Protein AF-A0ABD3YUV1-F1 (afdb_monomer_lite)

Radius of gyration: 15.26 Å; chains: 1; bounding box: 39×27×39 Å

Secondary structure (DSSP, 8-state):
---SEEEEE--TT-HHHHHHHHHH-HHHHHHT-SEEEEE-SSEEEEEETTT--EEEEEGGGGGGGGGGGGGGGT----GGGGG-TT-GGG-HHHHHHHHHHHHH-GGGG-

Structure (mmCIF, N/CA/C/O backbone):
data_AF-A0ABD3YUV1-F1
#
_entry.id   AF-A0ABD3YUV1-F1
#
loop_
_atom_site.group_PDB
_atom_site.id
_atom_site.type_symbol
_atom_site.label_atom_id
_atom_site.label_alt_id
_atom_site.label_comp_id
_atom_site.label_asym_id
_atom_site.label_entity_id
_atom_site.label_seq_id
_atom_site.pdbx_PDB_ins_code
_atom_site.Cartn_x
_atom_site.Cartn_y
_atom_site.Cartn_z
_atom_site.occupancy
_atom_site.B_iso_or_equiv
_atom_site.auth_seq_id
_atom_site.auth_comp_id
_atom_site.auth_asym_id
_atom_site.auth_atom_id
_atom_site.pdbx_PDB_model_num
ATOM 1 N N . MET A 1 1 ? 10.391 -8.600 14.313 1.00 44.69 1 MET A N 1
ATOM 2 C CA . MET A 1 1 ? 10.120 -7.624 13.235 1.00 44.69 1 MET A CA 1
ATOM 3 C C . MET A 1 1 ? 8.609 -7.513 13.126 1.00 44.69 1 MET A C 1
ATOM 5 O O . MET A 1 1 ? 7.975 -8.548 12.994 1.00 44.69 1 MET A O 1
ATOM 9 N N . ARG A 1 2 ? 8.010 -6.342 13.364 1.00 51.28 2 ARG A N 1
ATOM 10 C CA . ARG A 1 2 ? 6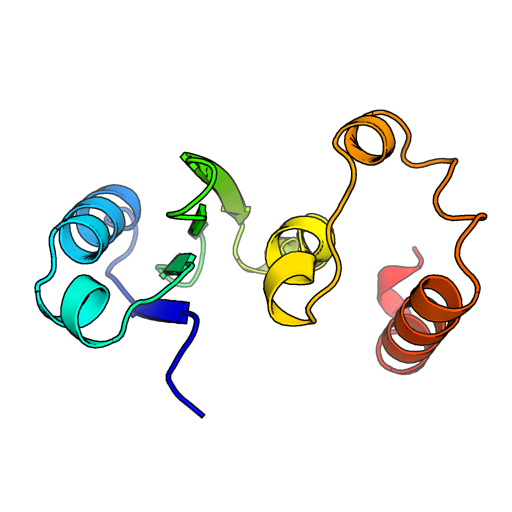.542 -6.181 13.328 1.00 51.28 2 ARG A CA 1
ATOM 11 C C . ARG A 1 2 ? 6.157 -5.623 11.955 1.00 51.28 2 ARG A C 1
ATOM 13 O O . ARG A 1 2 ? 6.821 -4.703 11.496 1.00 51.28 2 ARG A O 1
ATOM 20 N N . ASN A 1 3 ? 5.168 -6.242 11.309 1.00 61.78 3 ASN A N 1
ATOM 21 C CA . ASN A 1 3 ? 4.729 -5.968 9.938 1.00 61.78 3 ASN A CA 1
ATOM 22 C C . ASN A 1 3 ? 4.499 -4.472 9.691 1.00 61.78 3 ASN A C 1
ATOM 24 O O . ASN A 1 3 ? 3.552 -3.891 10.213 1.00 61.78 3 ASN A O 1
ATOM 28 N N . ASN A 1 4 ? 5.351 -3.864 8.862 1.00 82.06 4 ASN A N 1
ATOM 29 C CA . ASN A 1 4 ? 5.220 -2.459 8.474 1.00 82.06 4 ASN A CA 1
ATOM 30 C C . ASN A 1 4 ? 4.111 -2.234 7.431 1.00 82.06 4 ASN A C 1
ATOM 32 O O . ASN A 1 4 ? 3.704 -1.091 7.238 1.00 82.06 4 ASN A O 1
ATOM 36 N N . ILE A 1 5 ? 3.628 -3.298 6.783 1.00 90.12 5 ILE A N 1
ATOM 37 C CA . ILE A 1 5 ? 2.577 -3.254 5.763 1.00 90.12 5 ILE A CA 1
ATOM 38 C C . ILE A 1 5 ? 1.436 -4.181 6.186 1.00 90.12 5 ILE A C 1
ATOM 40 O O . ILE A 1 5 ? 1.684 -5.325 6.576 1.00 90.12 5 ILE A O 1
ATOM 44 N N . HIS A 1 6 ? 0.200 -3.700 6.090 1.00 93.19 6 HIS A N 1
ATOM 45 C CA . HIS A 1 6 ? -1.001 -4.526 6.165 1.00 93.19 6 HIS A CA 1
ATOM 46 C C . HIS A 1 6 ? -1.597 -4.662 4.759 1.00 93.19 6 HIS A C 1
ATOM 48 O O . HIS A 1 6 ? -1.910 -3.660 4.123 1.00 93.19 6 HIS A O 1
ATOM 54 N N . ILE A 1 7 ? -1.701 -5.897 4.268 1.00 93.56 7 ILE A N 1
ATOM 55 C CA . ILE A 1 7 ? -2.057 -6.197 2.877 1.00 93.56 7 ILE A CA 1
ATOM 56 C C . ILE A 1 7 ? -3.358 -6.999 2.843 1.00 93.56 7 ILE A C 1
ATOM 58 O O . ILE A 1 7 ? -3.523 -7.909 3.658 1.00 93.56 7 ILE A O 1
ATOM 62 N N . ALA A 1 8 ? -4.241 -6.702 1.889 1.00 94.75 8 ALA A N 1
ATOM 63 C CA . ALA A 1 8 ? -5.382 -7.552 1.553 1.00 94.75 8 ALA A CA 1
ATOM 64 C C . ALA A 1 8 ? -5.532 -7.717 0.035 1.00 94.75 8 ALA A C 1
ATOM 66 O O . ALA A 1 8 ? -5.274 -6.789 -0.728 1.00 94.75 8 ALA A O 1
ATOM 67 N N . ALA A 1 9 ? -5.980 -8.898 -0.386 1.00 95.56 9 ALA A N 1
ATOM 68 C CA . ALA A 1 9 ? -6.510 -9.115 -1.728 1.00 95.56 9 ALA A CA 1
ATOM 69 C C . ALA A 1 9 ? -8.041 -8.991 -1.691 1.00 95.56 9 ALA A C 1
ATOM 71 O O . ALA A 1 9 ? -8.654 -9.302 -0.665 1.00 95.56 9 ALA A O 1
ATOM 72 N N . CYS A 1 10 ? -8.648 -8.534 -2.781 1.00 95.06 10 CYS A N 1
ATOM 73 C CA . CYS A 1 10 ? -10.092 -8.321 -2.876 1.00 95.06 10 CYS A CA 1
ATOM 74 C C . CYS A 1 10 ? -10.644 -8.711 -4.252 1.00 95.06 10 CYS A C 1
ATOM 76 O O . CYS A 1 10 ? -9.885 -9.048 -5.158 1.00 95.06 10 CYS A O 1
ATOM 78 N N . GLU A 1 11 ? -11.969 -8.686 -4.388 1.00 95.12 11 GLU A N 1
ATOM 79 C CA . GLU A 1 11 ? -12.640 -8.945 -5.662 1.00 95.12 11 GLU A CA 1
ATOM 80 C C . GLU A 1 11 ? -12.437 -7.774 -6.642 1.00 95.12 11 GLU A C 1
ATOM 82 O O . GLU A 1 11 ? -12.331 -6.621 -6.197 1.00 95.12 11 GLU A O 1
ATOM 87 N N . PRO A 1 12 ? -12.444 -8.028 -7.964 1.00 94.00 12 PRO A N 1
ATOM 88 C CA . PRO A 1 12 ? -12.298 -6.988 -8.978 1.00 94.00 12 PRO A CA 1
ATOM 89 C C . PRO A 1 12 ? -13.223 -5.787 -8.757 1.00 94.00 12 PRO A C 1
ATOM 91 O O . PRO A 1 12 ? -14.434 -5.939 -8.587 1.00 94.00 12 PRO A O 1
ATOM 94 N N . GLY A 1 13 ? -12.648 -4.583 -8.756 1.00 92.25 13 GLY A N 1
ATOM 95 C CA . GLY A 1 13 ? -13.390 -3.331 -8.569 1.00 92.25 13 GLY A CA 1
ATOM 96 C C . GLY A 1 13 ? -13.743 -2.982 -7.116 1.00 92.25 13 GLY A C 1
ATOM 97 O O . GLY A 1 13 ? -14.360 -1.944 -6.883 1.00 92.25 13 GLY A O 1
ATOM 98 N N . THR A 1 14 ? -13.327 -3.788 -6.132 1.00 95.00 14 THR A N 1
ATOM 99 C CA . THR A 1 14 ? -13.569 -3.527 -4.693 1.00 95.00 14 THR A CA 1
ATOM 100 C C . THR A 1 14 ? -12.333 -3.009 -3.942 1.00 95.00 14 THR A C 1
ATOM 102 O O . THR A 1 14 ? -12.339 -2.906 -2.710 1.00 95.00 14 THR A O 1
ATOM 105 N N . VAL A 1 15 ? -11.276 -2.636 -4.675 1.00 95.88 15 VAL A N 1
ATOM 106 C CA . VAL A 1 15 ? -9.980 -2.198 -4.127 1.00 95.88 15 VAL A CA 1
ATOM 107 C C . VAL A 1 15 ? -10.141 -1.021 -3.162 1.00 95.88 15 VAL A C 1
ATOM 109 O O . VAL A 1 15 ? -9.768 -1.131 -1.992 1.00 95.88 15 VAL A O 1
ATOM 112 N N . GLY A 1 16 ? -10.780 0.069 -3.595 1.00 93.94 16 GLY A N 1
ATOM 113 C CA . GLY A 1 16 ? -10.952 1.261 -2.758 1.00 93.94 16 GLY A CA 1
ATOM 114 C C . GLY A 1 16 ? -11.844 1.049 -1.525 1.00 93.94 16 GLY A C 1
ATOM 115 O O . GLY A 1 16 ? -11.622 1.661 -0.475 1.00 93.94 16 GLY A O 1
ATOM 116 N N . GLU A 1 17 ? -12.845 0.165 -1.599 1.00 95.75 17 GLU A N 1
ATOM 117 C CA . GLU A 1 17 ? -13.670 -0.197 -0.434 1.00 95.75 17 GLU A CA 1
ATOM 118 C C . GLU A 1 17 ? -12.856 -0.992 0.589 1.00 95.75 17 GLU A C 1
ATOM 120 O O . GLU A 1 17 ? -12.864 -0.687 1.787 1.00 95.75 17 GLU A O 1
ATOM 125 N N . THR A 1 18 ? -12.085 -1.964 0.106 1.00 95.94 18 THR A N 1
ATOM 126 C CA . THR A 1 18 ? -11.216 -2.794 0.940 1.00 95.94 18 THR A CA 1
ATOM 127 C C . THR A 1 18 ? -10.085 -1.968 1.560 1.00 95.94 18 THR A C 1
ATOM 129 O O . THR A 1 18 ? -9.733 -2.185 2.722 1.00 95.94 18 THR A O 1
ATOM 132 N N . LEU A 1 19 ? -9.564 -0.958 0.855 1.00 96.06 19 LEU A N 1
ATOM 133 C CA . LEU A 1 19 ? -8.540 -0.057 1.392 1.00 96.06 19 LEU A CA 1
ATOM 134 C C . LEU A 1 19 ? -9.083 0.759 2.574 1.00 96.06 19 LEU A C 1
ATOM 136 O O . LEU A 1 19 ? -8.437 0.856 3.621 1.00 96.06 19 LEU A O 1
ATOM 140 N N . LYS A 1 20 ? -10.316 1.272 2.469 1.00 95.00 20 LYS A N 1
ATOM 141 C CA . LYS A 1 20 ? -11.001 1.950 3.587 1.00 95.00 20 LYS A CA 1
ATOM 142 C C . LYS A 1 20 ? -11.226 1.009 4.775 1.00 95.00 20 LYS A C 1
ATOM 144 O O . LYS A 1 20 ? -11.045 1.416 5.930 1.00 95.00 20 LYS A O 1
ATOM 149 N N . ALA A 1 21 ? -11.580 -0.249 4.513 1.00 95.19 21 ALA A N 1
ATOM 150 C CA . ALA A 1 21 ? -11.728 -1.263 5.555 1.00 95.19 21 ALA A CA 1
ATOM 151 C C . ALA A 1 21 ? -10.390 -1.548 6.264 1.00 95.19 21 ALA A C 1
ATOM 153 O O . ALA A 1 21 ? -10.333 -1.600 7.493 1.00 95.19 21 ALA A O 1
ATOM 154 N N . LEU A 1 22 ? -9.288 -1.643 5.515 1.00 93.88 22 LEU A N 1
ATOM 155 C CA . LEU A 1 22 ? -7.938 -1.784 6.067 1.00 93.88 22 LEU A CA 1
ATOM 156 C C . LEU A 1 22 ? -7.527 -0.585 6.916 1.00 93.88 22 LEU A C 1
ATOM 158 O O . LEU A 1 22 ? -7.011 -0.767 8.021 1.00 93.88 22 LEU A O 1
ATOM 162 N N . ARG A 1 23 ? -7.798 0.636 6.450 1.00 92.88 23 ARG A N 1
ATOM 163 C CA . ARG A 1 23 ? -7.475 1.869 7.180 1.00 92.88 23 ARG A CA 1
ATOM 164 C C . ARG A 1 23 ? -8.142 1.931 8.554 1.00 92.88 23 ARG A C 1
ATOM 166 O O . ARG A 1 23 ? -7.541 2.408 9.512 1.00 92.88 23 ARG A O 1
ATOM 173 N N . THR A 1 24 ? -9.369 1.427 8.657 1.00 93.50 24 THR A N 1
ATOM 174 C CA . THR A 1 24 ? -10.153 1.411 9.905 1.00 93.50 24 THR A CA 1
ATOM 175 C C . THR A 1 24 ? -9.997 0.116 10.711 1.00 93.50 24 THR A C 1
ATOM 177 O O . THR A 1 24 ? -10.507 0.012 11.829 1.00 93.50 24 THR A O 1
ATOM 180 N N . SER A 1 25 ? -9.259 -0.869 10.194 1.00 93.06 25 SER A N 1
ATOM 181 C CA . SER A 1 25 ? -9.093 -2.170 10.837 1.00 93.06 25 SER A CA 1
ATOM 182 C C . SER A 1 25 ? -8.269 -2.083 12.121 1.00 93.06 25 SER A C 1
ATOM 184 O O . SER A 1 25 ? -7.142 -1.583 12.151 1.00 93.06 25 SER A O 1
ATOM 186 N N . SER A 1 26 ? -8.788 -2.685 13.195 1.00 91.62 26 SER A N 1
ATOM 187 C CA . SER A 1 26 ? -8.065 -2.781 14.471 1.00 91.62 26 SER A CA 1
ATOM 188 C C . SER A 1 26 ? -6.738 -3.545 14.356 1.00 91.62 26 SER A C 1
ATOM 190 O O . SER A 1 26 ? -5.828 -3.307 15.153 1.00 91.62 26 SER A O 1
ATOM 192 N N . ALA A 1 27 ? -6.600 -4.434 13.365 1.00 89.19 27 ALA A N 1
ATOM 193 C CA . ALA A 1 27 ? -5.357 -5.154 13.099 1.00 89.19 27 ALA A CA 1
ATOM 194 C C . ALA A 1 27 ? -4.246 -4.208 12.612 1.00 89.19 27 ALA A C 1
ATOM 196 O O . ALA A 1 27 ? -3.116 -4.319 13.088 1.00 89.19 27 ALA A O 1
ATOM 197 N N . THR A 1 28 ? -4.581 -3.226 11.767 1.00 89.38 28 THR A N 1
ATOM 198 C CA . THR A 1 28 ? -3.661 -2.179 11.284 1.00 89.38 28 THR A CA 1
ATOM 199 C C . THR A 1 28 ? -3.063 -1.403 12.453 1.00 89.38 28 THR A C 1
ATOM 201 O O . THR A 1 28 ? -1.841 -1.293 12.588 1.00 89.38 28 THR A O 1
ATOM 204 N N . THR A 1 29 ? -3.924 -0.953 13.369 1.00 88.12 29 THR A N 1
ATOM 205 C CA . THR A 1 29 ? -3.521 -0.191 14.556 1.00 88.12 29 THR A CA 1
ATOM 206 C C . THR A 1 29 ? -2.705 -1.038 15.531 1.00 88.12 29 THR A C 1
ATOM 208 O O . THR A 1 29 ? -1.665 -0.594 16.018 1.00 88.12 29 THR A O 1
ATOM 211 N N . LYS A 1 30 ? -3.130 -2.282 15.801 1.00 88.00 30 LYS A N 1
ATOM 212 C CA . LYS A 1 30 ? -2.411 -3.205 16.702 1.00 88.00 30 LYS A CA 1
ATOM 213 C C . LYS A 1 30 ? -1.014 -3.544 16.184 1.00 88.00 30 LYS A C 1
ATOM 215 O O . LYS A 1 30 ? -0.074 -3.622 16.976 1.00 88.00 30 LYS A O 1
ATOM 220 N N . ALA A 1 31 ? -0.877 -3.725 14.872 1.00 87.50 31 ALA A N 1
ATOM 221 C CA . ALA A 1 31 ? 0.402 -4.002 14.229 1.00 87.50 31 ALA A CA 1
ATOM 222 C C . ALA A 1 31 ? 1.310 -2.766 14.142 1.00 87.50 31 ALA A C 1
ATOM 224 O O . ALA A 1 31 ? 2.513 -2.927 13.937 1.00 87.50 31 ALA A O 1
ATOM 225 N N . LYS A 1 32 ? 0.760 -1.557 14.342 1.00 87.56 32 LYS A N 1
ATOM 226 C CA . LYS A 1 32 ? 1.425 -0.278 14.050 1.00 87.56 32 LYS A CA 1
ATOM 227 C C . LYS A 1 32 ? 1.944 -0.249 12.610 1.00 87.56 32 LYS A C 1
ATOM 229 O O . LYS A 1 32 ? 3.090 0.135 12.369 1.00 87.56 32 LYS A O 1
ATOM 234 N N . ALA A 1 33 ? 1.108 -0.711 11.679 1.00 90.94 33 ALA A N 1
ATOM 235 C CA . ALA A 1 33 ? 1.439 -0.694 10.264 1.00 90.94 33 ALA A CA 1
ATOM 236 C C . ALA A 1 33 ? 1.713 0.750 9.821 1.00 90.94 33 ALA A C 1
ATOM 238 O O . ALA A 1 33 ? 1.040 1.683 10.258 1.00 90.94 33 ALA A O 1
ATOM 239 N N . LYS A 1 34 ? 2.724 0.926 8.972 1.00 89.69 34 LYS A N 1
ATOM 240 C CA . LYS A 1 34 ? 3.042 2.209 8.336 1.00 89.69 34 LYS A CA 1
ATOM 241 C C . LYS A 1 34 ? 2.354 2.342 6.983 1.00 89.69 34 LYS A C 1
ATOM 243 O O . LYS A 1 34 ? 2.085 3.455 6.559 1.00 89.69 34 LYS A O 1
ATOM 248 N N . PHE A 1 35 ? 2.057 1.213 6.349 1.00 92.44 35 PHE A N 1
ATOM 249 C CA . PHE A 1 35 ? 1.439 1.133 5.036 1.00 92.44 35 PHE A CA 1
ATOM 250 C C . PHE A 1 35 ? 0.224 0.211 5.068 1.00 92.44 35 PHE A C 1
ATOM 252 O O . PHE A 1 35 ? 0.220 -0.805 5.773 1.00 92.44 35 PHE A O 1
ATOM 259 N N . ILE A 1 36 ? -0.771 0.543 4.258 1.00 95.19 36 ILE A N 1
ATOM 260 C CA . ILE A 1 36 ? -1.846 -0.363 3.853 1.00 95.19 36 ILE A CA 1
ATOM 261 C C . ILE A 1 36 ? -1.792 -0.536 2.338 1.00 95.19 36 ILE A C 1
ATOM 263 O O . ILE A 1 36 ? -1.477 0.414 1.626 1.00 95.19 36 ILE A O 1
ATOM 267 N N . LEU A 1 37 ? -2.061 -1.746 1.856 1.00 95.38 37 LEU A N 1
ATOM 268 C CA . LEU A 1 37 ? -2.034 -2.069 0.431 1.00 95.38 37 LEU A CA 1
ATOM 269 C C . LEU A 1 37 ? -3.166 -3.031 0.094 1.00 95.38 37 LEU A C 1
ATOM 271 O O . LEU A 1 37 ? -3.399 -4.008 0.810 1.00 95.38 37 LEU A O 1
ATOM 275 N N . VAL A 1 38 ? -3.846 -2.756 -1.011 1.00 97.38 38 VAL A N 1
ATOM 276 C CA . VAL A 1 38 ? -4.917 -3.587 -1.545 1.00 97.38 38 VAL A CA 1
ATOM 277 C C . VAL A 1 38 ? -4.713 -3.812 -3.020 1.00 97.38 38 VAL A C 1
ATOM 279 O O . VAL A 1 38 ? -4.343 -2.896 -3.746 1.00 97.38 38 VAL A O 1
ATOM 282 N N . THR A 1 39 ? -4.999 -5.026 -3.468 1.00 96.56 39 THR A N 1
ATOM 283 C CA . THR A 1 39 ? -5.083 -5.321 -4.892 1.00 96.56 39 THR A CA 1
ATOM 284 C C . THR A 1 39 ? -6.194 -6.320 -5.189 1.00 96.56 39 THR A C 1
ATOM 286 O O . THR A 1 39 ? -6.524 -7.165 -4.355 1.00 96.56 39 THR A O 1
ATOM 289 N N . ASP A 1 40 ? -6.774 -6.222 -6.378 1.00 95.56 40 ASP A N 1
ATOM 290 C CA . ASP A 1 40 ? -7.652 -7.238 -6.970 1.00 95.56 40 ASP A CA 1
ATOM 291 C C . ASP A 1 40 ? -6.940 -8.066 -8.061 1.00 95.56 40 ASP A C 1
ATOM 293 O O . ASP A 1 40 ? -7.569 -8.823 -8.799 1.00 95.56 40 ASP A O 1
ATOM 297 N N . GLY A 1 41 ? -5.614 -7.923 -8.171 1.00 92.44 41 GLY A N 1
ATOM 298 C CA . GLY A 1 41 ? -4.784 -8.562 -9.193 1.00 92.44 41 GLY A CA 1
ATOM 299 C C . GLY A 1 41 ? -4.718 -7.810 -10.526 1.00 92.44 41 GLY A C 1
ATOM 300 O O . GLY A 1 41 ? -3.893 -8.170 -11.362 1.00 92.44 41 GLY A O 1
ATOM 301 N N . GLN A 1 42 ? -5.531 -6.767 -10.724 1.00 93.81 42 GLN A N 1
ATOM 302 C CA . GLN A 1 42 ? -5.464 -5.873 -11.888 1.00 93.81 42 GLN A CA 1
ATOM 303 C C . GLN A 1 42 ? -5.046 -4.470 -11.472 1.00 93.81 42 GLN A C 1
ATOM 305 O O . GLN A 1 42 ? -4.117 -3.918 -12.048 1.00 93.81 42 GLN A O 1
ATOM 310 N N . THR A 1 43 ? -5.672 -3.945 -10.425 1.00 93.38 43 THR A N 1
ATOM 311 C CA . THR A 1 43 ? -5.414 -2.629 -9.854 1.00 93.38 43 THR A CA 1
ATOM 312 C C . THR A 1 43 ? -4.836 -2.795 -8.456 1.00 93.38 43 THR A C 1
ATOM 314 O O . THR A 1 43 ? -5.126 -3.752 -7.725 1.00 93.38 43 THR A O 1
ATOM 317 N N . LEU A 1 44 ? -3.997 -1.848 -8.067 1.00 94.81 44 LEU A N 1
ATOM 318 C CA . LEU A 1 44 ? -3.423 -1.752 -6.741 1.00 94.81 44 LEU A CA 1
ATOM 319 C C . LEU A 1 44 ? -3.614 -0.342 -6.202 1.00 94.81 44 LEU A C 1
ATOM 321 O O . LEU A 1 44 ? -3.287 0.645 -6.861 1.00 94.81 44 LEU A O 1
ATOM 325 N N . GLU A 1 45 ? -4.085 -0.266 -4.963 1.00 96.19 45 GLU A N 1
ATOM 326 C CA . GLU A 1 45 ? -4.083 0.964 -4.185 1.00 96.19 45 GLU A CA 1
ATOM 327 C C . GLU A 1 45 ? -3.291 0.762 -2.898 1.00 96.19 45 GLU A C 1
ATOM 329 O O . GLU A 1 45 ? -3.401 -0.268 -2.226 1.00 96.19 45 GLU A O 1
ATOM 334 N N . ALA A 1 46 ? -2.495 1.758 -2.528 1.00 95.00 46 ALA A N 1
ATOM 335 C CA . ALA A 1 46 ? -1.776 1.750 -1.266 1.00 95.00 46 ALA A CA 1
ATOM 336 C C . ALA A 1 46 ? -1.751 3.139 -0.630 1.00 95.00 46 ALA A C 1
ATOM 338 O O . ALA A 1 46 ? -1.805 4.158 -1.315 1.00 95.00 46 ALA A O 1
ATOM 339 N N . GLU A 1 47 ? -1.649 3.165 0.697 1.00 94.38 47 GLU A N 1
ATOM 340 C CA . GLU A 1 47 ? -1.567 4.387 1.496 1.00 94.38 47 GLU A CA 1
ATOM 341 C C . GLU A 1 47 ? -0.458 4.257 2.546 1.00 94.38 47 GLU A C 1
ATOM 343 O O . GLU A 1 47 ? -0.384 3.262 3.276 1.00 94.38 47 GLU A O 1
ATOM 348 N N . GLU A 1 48 ? 0.393 5.279 2.648 1.00 92.00 48 GLU A N 1
ATOM 349 C CA . GLU A 1 48 ? 1.290 5.473 3.782 1.00 92.00 48 GLU A CA 1
ATOM 350 C C . GLU A 1 48 ? 0.532 6.211 4.892 1.00 92.00 48 GLU A C 1
ATOM 352 O O . GLU A 1 48 ? 0.211 7.393 4.792 1.00 92.00 48 GLU A O 1
ATOM 357 N N . LEU A 1 49 ? 0.299 5.530 6.010 1.00 89.75 49 LEU A N 1
ATOM 358 C CA . LEU A 1 49 ? -0.520 6.029 7.115 1.00 89.75 49 LEU A CA 1
ATOM 359 C C . LEU A 1 49 ? 0.118 7.197 7.883 1.00 89.75 49 LEU A C 1
ATOM 361 O O . LEU A 1 49 ? -0.573 7.880 8.636 1.00 89.75 49 LEU A O 1
ATOM 365 N N . ILE A 1 50 ? 1.430 7.410 7.738 1.00 85.62 50 ILE A N 1
ATOM 366 C CA . ILE A 1 50 ? 2.155 8.490 8.424 1.00 85.62 50 ILE A CA 1
ATOM 367 C C . ILE A 1 50 ? 2.004 9.811 7.666 1.00 85.62 50 ILE A C 1
ATOM 369 O O . ILE A 1 50 ? 1.733 10.844 8.275 1.00 85.62 50 ILE A O 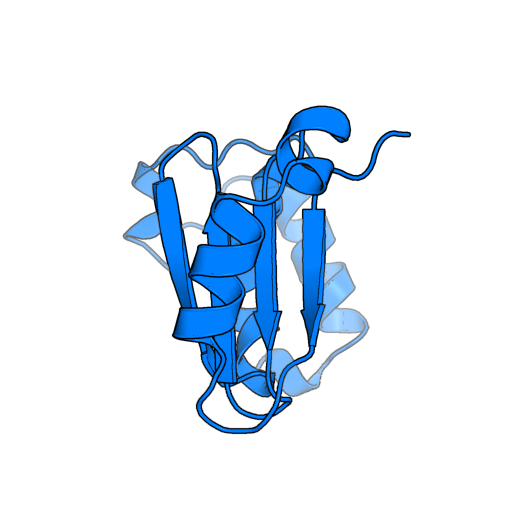1
ATOM 373 N N . THR A 1 51 ? 2.208 9.787 6.350 1.00 84.50 51 THR A N 1
ATOM 374 C CA . THR A 1 51 ? 2.207 10.988 5.502 1.00 84.50 51 THR A CA 1
ATOM 375 C C . THR A 1 51 ? 0.854 11.233 4.835 1.00 84.50 51 THR A C 1
ATOM 377 O O . THR A 1 51 ? 0.583 12.359 4.416 1.00 84.50 51 THR A O 1
ATOM 380 N N . GLY A 1 52 ? 0.005 10.203 4.748 1.00 87.19 52 GLY A N 1
ATOM 381 C CA . GLY A 1 52 ? -1.223 10.204 3.958 1.00 87.19 52 GLY A CA 1
ATOM 382 C C . GLY A 1 52 ? -0.974 10.096 2.452 1.00 87.19 52 GLY A C 1
ATOM 383 O O . GLY A 1 52 ? -1.900 10.310 1.672 1.00 87.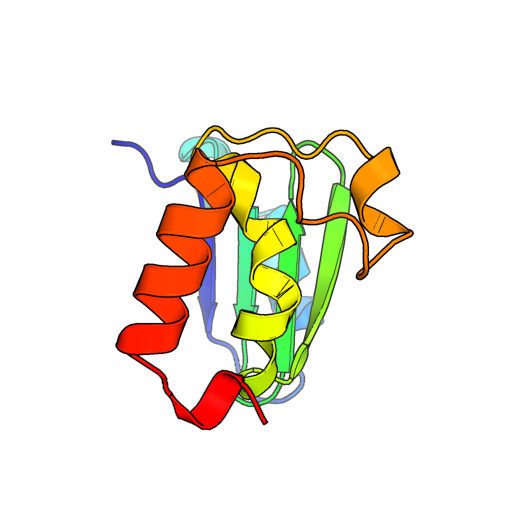19 52 GLY A O 1
ATOM 384 N N . GLU A 1 53 ? 0.262 9.816 2.029 1.00 87.69 53 GLU A N 1
ATOM 385 C CA . GLU A 1 53 ? 0.581 9.593 0.625 1.00 87.69 53 GLU A CA 1
ATOM 386 C C . GLU A 1 53 ? -0.137 8.345 0.108 1.00 87.69 53 GLU A C 1
ATOM 388 O O . GLU A 1 53 ? -0.161 7.313 0.775 1.00 87.69 53 GLU A O 1
ATOM 393 N N . THR A 1 54 ? -0.704 8.441 -1.092 1.00 90.94 54 THR A N 1
ATOM 394 C CA . THR A 1 54 ? -1.410 7.339 -1.746 1.00 90.94 54 THR A CA 1
ATOM 395 C C . THR A 1 54 ? -0.839 7.086 -3.130 1.00 90.94 54 THR A C 1
ATOM 397 O O . THR A 1 54 ? -0.360 8.010 -3.793 1.00 90.94 54 THR A O 1
ATOM 400 N N . ILE A 1 55 ? -0.902 5.830 -3.559 1.00 91.75 55 ILE A N 1
ATOM 401 C CA . ILE A 1 55 ? -0.656 5.426 -4.939 1.00 91.75 55 ILE A CA 1
ATOM 402 C C . ILE A 1 55 ? -1.837 4.593 -5.431 1.00 91.75 55 ILE A C 1
ATOM 404 O O . ILE A 1 55 ? -2.399 3.794 -4.681 1.00 91.75 55 ILE A O 1
ATOM 408 N N . THR A 1 56 ? -2.182 4.782 -6.699 1.00 93.00 56 THR A N 1
ATOM 409 C CA . THR A 1 56 ? -3.135 3.960 -7.442 1.00 93.00 56 THR A CA 1
ATOM 410 C C . THR A 1 56 ? -2.496 3.669 -8.788 1.00 93.00 56 THR A C 1
ATOM 412 O O . THR A 1 56 ? -2.106 4.601 -9.491 1.00 93.00 56 THR A O 1
ATOM 415 N N . CYS A 1 57 ? -2.339 2.396 -9.117 1.00 88.19 57 CYS A N 1
ATOM 416 C CA . CYS A 1 57 ? -1.697 1.951 -10.351 1.00 88.19 57 CYS A CA 1
ATOM 417 C C . CYS A 1 57 ? -2.226 0.576 -10.751 1.00 88.19 57 CYS A C 1
ATOM 419 O O . CYS A 1 57 ? -2.835 -0.116 -9.930 1.00 88.19 57 CYS A O 1
ATOM 421 N N . ASP A 1 58 ? -1.961 0.170 -11.988 1.00 91.81 58 ASP A N 1
ATOM 422 C CA . ASP A 1 58 ? -2.150 -1.221 -12.375 1.00 91.81 58 ASP A CA 1
ATOM 423 C C . ASP A 1 58 ? -1.147 -2.092 -11.603 1.00 91.81 58 ASP A C 1
ATOM 425 O O . ASP A 1 58 ? -0.015 -1.691 -11.323 1.00 91.81 58 ASP A O 1
ATOM 429 N N . TYR A 1 59 ? -1.557 -3.300 -11.225 1.00 87.12 59 TYR A N 1
ATOM 430 C CA . TYR A 1 59 ? -0.738 -4.221 -10.440 1.00 87.12 59 TYR A CA 1
ATOM 431 C C . TYR A 1 59 ? 0.651 -4.480 -11.066 1.00 87.12 59 TYR A C 1
ATOM 433 O O . TYR A 1 59 ? 1.634 -4.463 -10.318 1.00 87.12 59 TYR A O 1
ATOM 441 N N . PRO A 1 60 ? 0.788 -4.650 -12.402 1.00 87.31 60 PRO A N 1
ATOM 442 C CA . PRO A 1 60 ? 2.094 -4.799 -13.047 1.00 87.31 60 PRO A CA 1
ATOM 443 C C . PRO A 1 60 ? 2.993 -3.560 -12.956 1.00 87.31 60 PRO A C 1
ATOM 445 O O . PRO A 1 60 ? 4.210 -3.706 -13.031 1.00 87.31 60 PRO A O 1
ATOM 448 N N . ASP A 1 61 ? 2.424 -2.368 -12.759 1.00 83.19 61 ASP A N 1
ATOM 449 C CA . ASP A 1 61 ? 3.157 -1.097 -12.718 1.00 83.19 61 ASP A CA 1
ATOM 450 C C . ASP A 1 61 ? 3.674 -0.742 -11.319 1.00 83.19 61 ASP A C 1
ATOM 452 O O . ASP A 1 61 ? 4.429 0.219 -11.160 1.00 83.19 61 ASP A O 1
ATOM 456 N N . LEU A 1 62 ? 3.346 -1.533 -10.291 1.00 82.69 62 LEU A N 1
ATOM 457 C CA . LEU A 1 62 ? 3.856 -1.337 -8.932 1.00 82.69 62 LEU A CA 1
ATOM 458 C C . LEU A 1 62 ? 5.390 -1.134 -8.858 1.00 82.69 62 LEU A C 1
ATOM 460 O O . LEU A 1 62 ? 5.818 -0.261 -8.095 1.00 82.69 62 LEU A O 1
ATOM 464 N N . PRO A 1 63 ? 6.242 -1.863 -9.615 1.00 79.81 63 PRO A N 1
ATOM 465 C CA . PRO A 1 63 ? 7.689 -1.638 -9.612 1.00 79.81 63 PRO A CA 1
ATOM 466 C C . PRO A 1 63 ? 8.089 -0.212 -10.015 1.00 79.81 63 PRO A C 1
ATOM 468 O O . PRO A 1 63 ? 9.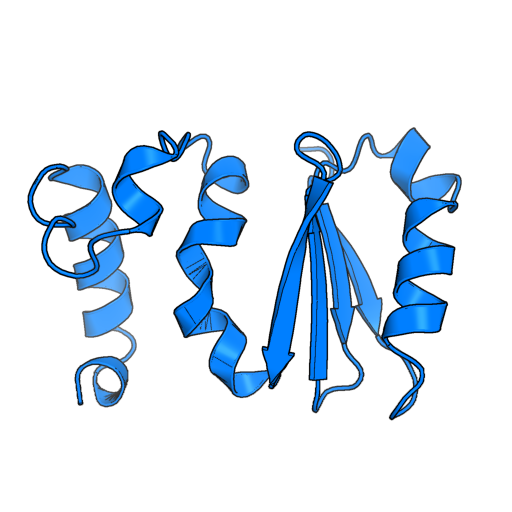052 0.326 -9.468 1.00 79.81 63 PRO A O 1
ATOM 471 N N . ASN A 1 64 ? 7.312 0.451 -10.878 1.00 79.00 64 ASN A N 1
ATOM 472 C CA . ASN A 1 64 ? 7.548 1.843 -11.282 1.00 79.00 64 ASN A CA 1
ATOM 473 C C . ASN A 1 64 ? 7.289 2.832 -10.131 1.00 79.00 64 ASN A C 1
ATOM 475 O O . ASN A 1 64 ? 7.810 3.947 -10.122 1.00 79.00 64 ASN A O 1
ATOM 479 N N . HIS A 1 65 ? 6.544 2.402 -9.110 1.00 79.44 65 HIS A N 1
ATOM 480 C CA . HIS A 1 65 ? 6.249 3.163 -7.900 1.00 79.44 65 HIS A CA 1
ATOM 481 C C . HIS A 1 65 ? 7.108 2.737 -6.696 1.00 79.44 65 HIS A C 1
ATOM 483 O O . HIS A 1 65 ? 6.772 3.076 -5.561 1.00 79.44 65 HIS A O 1
ATOM 489 N N . PHE A 1 66 ? 8.248 2.051 -6.899 1.00 76.19 66 PHE A N 1
ATOM 490 C CA . PHE A 1 66 ? 9.104 1.565 -5.798 1.00 76.19 66 PHE A CA 1
ATOM 491 C C . PHE A 1 66 ? 9.514 2.664 -4.801 1.00 76.19 66 PHE A C 1
ATOM 493 O O . PHE A 1 66 ? 9.722 2.380 -3.619 1.00 76.19 66 PHE A O 1
ATOM 500 N N . GLY A 1 67 ? 9.599 3.920 -5.262 1.00 77.56 67 GLY A N 1
ATOM 501 C CA . GLY A 1 67 ? 9.880 5.094 -4.436 1.00 77.56 67 GLY A CA 1
ATOM 502 C C . GLY A 1 67 ? 8.955 5.213 -3.219 1.00 77.56 67 GLY A C 1
ATOM 503 O O . GLY A 1 67 ? 9.414 5.560 -2.133 1.00 77.56 67 GLY A O 1
ATOM 504 N N . PHE A 1 68 ? 7.685 4.826 -3.374 1.00 82.44 68 PHE A N 1
ATOM 505 C CA . PHE A 1 68 ? 6.674 4.801 -2.312 1.00 82.44 68 PHE A CA 1
ATOM 506 C C . PHE A 1 68 ? 7.042 3.852 -1.158 1.00 82.44 68 PHE A C 1
ATOM 508 O O . PHE A 1 68 ? 6.700 4.092 -0.003 1.00 82.44 68 PHE A O 1
ATOM 515 N N . LEU A 1 69 ? 7.782 2.780 -1.452 1.00 81.88 69 LEU A N 1
ATOM 516 C CA . LEU A 1 69 ? 8.158 1.745 -0.488 1.00 81.88 69 LEU A CA 1
ATOM 517 C C . LEU A 1 69 ? 9.526 2.004 0.166 1.00 81.88 69 LEU A C 1
ATOM 519 O O . LEU A 1 69 ? 9.898 1.296 1.102 1.00 81.88 69 LEU A O 1
ATOM 523 N N . LEU A 1 70 ? 10.272 3.034 -0.249 1.00 80.06 70 LEU A N 1
ATOM 524 C CA . LEU A 1 70 ? 11.583 3.379 0.323 1.00 80.06 70 LEU A CA 1
ATOM 525 C C . LEU A 1 70 ? 11.576 3.625 1.846 1.00 80.06 70 LEU A C 1
ATOM 527 O O . LEU A 1 70 ? 12.520 3.170 2.511 1.00 80.06 70 LEU A O 1
ATOM 531 N N . PRO A 1 71 ? 10.530 4.223 2.457 1.00 80.06 71 PRO A N 1
ATOM 532 C CA . PRO A 1 71 ? 10.474 4.363 3.912 1.00 80.06 71 PRO A CA 1
ATOM 533 C C . PRO A 1 71 ? 10.485 3.019 4.662 1.00 80.06 71 PRO A C 1
ATOM 535 O O . PRO A 1 71 ? 10.903 2.966 5.824 1.00 80.06 71 PRO A O 1
ATOM 538 N N . LEU A 1 72 ? 10.090 1.909 4.019 1.00 77.31 72 LEU A N 1
ATOM 539 C CA . LEU A 1 72 ? 10.207 0.559 4.592 1.00 77.31 72 LEU A CA 1
ATOM 540 C C . LEU A 1 72 ? 11.659 0.107 4.737 1.00 77.31 72 LEU A C 1
ATOM 542 O O . LEU A 1 72 ? 11.977 -0.610 5.687 1.00 77.31 72 LEU A O 1
ATOM 546 N N . ALA A 1 73 ? 12.535 0.557 3.838 1.00 73.06 73 ALA A N 1
ATOM 547 C CA . ALA A 1 73 ? 13.974 0.326 3.899 1.00 73.06 73 ALA A CA 1
ATOM 548 C C . ALA A 1 73 ? 14.696 1.308 4.846 1.00 73.06 73 ALA A C 1
ATOM 550 O O . ALA A 1 73 ? 15.922 1.280 4.950 1.00 73.06 73 ALA A O 1
ATOM 551 N N . GLY A 1 74 ? 13.955 2.185 5.540 1.00 70.00 74 GLY A N 1
ATOM 552 C CA . GLY A 1 74 ? 14.524 3.247 6.373 1.00 70.00 74 GLY A CA 1
ATOM 553 C C . GLY A 1 74 ? 15.119 4.401 5.563 1.00 70.00 74 GLY A C 1
ATOM 554 O O . GLY A 1 74 ? 15.919 5.168 6.097 1.00 70.00 74 GLY A O 1
ATOM 555 N N . ILE A 1 75 ? 14.752 4.515 4.284 1.00 67.81 75 ILE A N 1
ATOM 556 C CA . ILE A 1 75 ? 15.201 5.574 3.383 1.00 67.81 75 ILE A CA 1
ATOM 557 C C . ILE A 1 75 ? 14.101 6.633 3.325 1.00 67.81 75 ILE A C 1
ATOM 559 O O . ILE A 1 75 ? 13.007 6.379 2.829 1.00 67.81 75 ILE A O 1
ATOM 563 N N . SER A 1 76 ? 14.393 7.827 3.834 1.00 60.09 76 SER A N 1
ATOM 564 C CA . SER A 1 76 ? 13.492 8.973 3.717 1.00 60.09 76 SER A CA 1
ATOM 565 C C . SER A 1 76 ? 13.710 9.658 2.371 1.00 60.09 76 SER A C 1
ATOM 567 O O . SER A 1 76 ? 14.778 10.220 2.130 1.00 60.09 76 SER A O 1
ATOM 569 N N . THR A 1 77 ? 12.705 9.650 1.500 1.00 55.38 77 THR A N 1
ATOM 570 C CA . THR A 1 77 ? 12.694 10.497 0.304 1.00 55.38 77 THR A CA 1
ATOM 571 C C . THR A 1 77 ? 12.376 11.926 0.726 1.00 55.38 77 THR A C 1
ATOM 573 O O . THR A 1 77 ? 11.249 12.238 1.111 1.00 55.38 77 THR A O 1
ATOM 576 N N . ILE A 1 78 ? 13.372 12.809 0.691 1.00 53.75 78 ILE A N 1
ATOM 577 C CA . ILE A 1 78 ? 13.128 14.251 0.784 1.00 53.75 78 ILE A CA 1
ATOM 578 C C . ILE A 1 78 ? 12.242 14.604 -0.422 1.00 53.75 78 ILE A C 1
ATOM 580 O O . ILE A 1 78 ? 12.571 14.231 -1.549 1.00 53.75 78 ILE A O 1
ATOM 584 N N . LYS A 1 79 ? 11.096 15.256 -0.176 1.00 49.53 79 LYS A N 1
ATOM 585 C CA . LYS A 1 79 ? 10.024 15.533 -1.159 1.00 49.53 79 LYS A CA 1
ATOM 586 C C . LYS A 1 79 ? 10.501 16.141 -2.490 1.00 49.53 79 LYS A C 1
ATOM 588 O O . LYS A 1 79 ? 9.798 16.002 -3.480 1.00 49.53 79 LYS A O 1
ATOM 593 N N . GLU A 1 80 ? 11.680 16.759 -2.535 1.00 40.69 80 GLU A N 1
ATOM 594 C CA . GLU A 1 80 ? 12.265 17.370 -3.739 1.00 40.69 80 GLU A CA 1
ATOM 595 C C . GLU A 1 80 ? 12.738 16.377 -4.816 1.00 40.69 80 GLU A C 1
ATOM 597 O O . GLU A 1 80 ? 12.894 16.774 -5.964 1.00 40.69 80 GLU A O 1
ATOM 602 N N . ILE A 1 81 ? 12.915 15.084 -4.511 1.00 45.25 81 ILE A N 1
ATOM 603 C CA . ILE A 1 81 ? 13.349 14.088 -5.521 1.00 45.25 81 ILE A CA 1
ATOM 604 C C . ILE A 1 81 ? 12.164 13.592 -6.378 1.00 45.25 81 ILE A C 1
ATOM 606 O O . ILE A 1 81 ? 12.352 12.956 -7.412 1.00 45.25 81 ILE A O 1
ATOM 610 N N . LYS A 1 82 ? 10.925 13.906 -5.981 1.00 45.16 82 LYS A N 1
ATOM 611 C CA . LYS A 1 82 ? 9.716 13.433 -6.669 1.00 45.16 82 LYS A CA 1
ATOM 612 C C . LYS A 1 82 ? 9.427 14.142 -7.997 1.00 45.16 82 LYS A C 1
ATOM 614 O O . LYS A 1 82 ? 8.722 13.571 -8.818 1.00 45.16 82 LYS A O 1
ATOM 619 N N . ASP A 1 83 ? 9.986 15.334 -8.214 1.00 41.66 83 ASP A N 1
ATOM 620 C CA . ASP A 1 83 ? 9.717 16.160 -9.403 1.00 41.66 83 ASP A CA 1
ATOM 621 C C . ASP A 1 83 ? 10.794 16.069 -10.496 1.00 41.66 83 ASP A C 1
ATOM 623 O O . ASP A 1 83 ? 10.688 16.732 -11.526 1.00 41.66 83 ASP A O 1
ATOM 627 N N . ASN A 1 84 ? 11.837 15.248 -10.319 1.00 36.66 84 ASN A N 1
ATOM 628 C CA . ASN A 1 84 ? 12.868 15.112 -11.345 1.00 36.66 84 ASN A CA 1
ATOM 629 C C . ASN A 1 84 ? 13.316 13.655 -11.546 1.00 36.66 84 ASN A C 1
ATOM 631 O O . ASN A 1 84 ? 14.250 13.204 -10.875 1.00 36.66 84 ASN A O 1
ATOM 635 N N . PRO A 1 85 ? 12.732 12.916 -12.513 1.00 46.78 85 PRO A N 1
ATOM 636 C CA . PRO A 1 85 ? 13.194 11.570 -12.866 1.00 46.78 85 PRO A CA 1
ATOM 637 C C . PRO A 1 85 ? 14.656 11.531 -13.361 1.00 46.78 85 PRO A C 1
ATOM 639 O O . PRO A 1 85 ? 15.231 10.455 -13.498 1.00 46.78 85 PRO A O 1
ATOM 642 N N . ILE A 1 86 ? 15.293 12.687 -13.595 1.00 40.38 86 ILE A N 1
ATOM 643 C CA . ILE A 1 86 ? 16.675 12.796 -14.081 1.00 40.38 86 ILE A CA 1
ATOM 644 C C . ILE A 1 86 ? 17.721 12.881 -12.947 1.00 40.38 86 ILE A C 1
ATOM 646 O O . ILE A 1 86 ? 18.902 12.635 -13.211 1.00 40.38 86 ILE A O 1
ATOM 650 N N . ASP A 1 87 ? 17.336 13.136 -11.687 1.00 43.97 87 ASP A N 1
ATOM 651 C CA . ASP A 1 87 ? 18.299 13.407 -10.596 1.00 43.97 87 ASP A CA 1
ATOM 652 C C . ASP A 1 87 ? 18.458 12.282 -9.554 1.00 43.97 87 ASP A C 1
ATOM 654 O O . ASP A 1 87 ? 18.882 12.480 -8.416 1.00 43.97 87 ASP A O 1
ATOM 658 N N . VAL A 1 88 ? 18.219 11.035 -9.970 1.00 48.34 88 VAL A N 1
ATOM 659 C CA . VAL A 1 88 ? 18.538 9.821 -9.182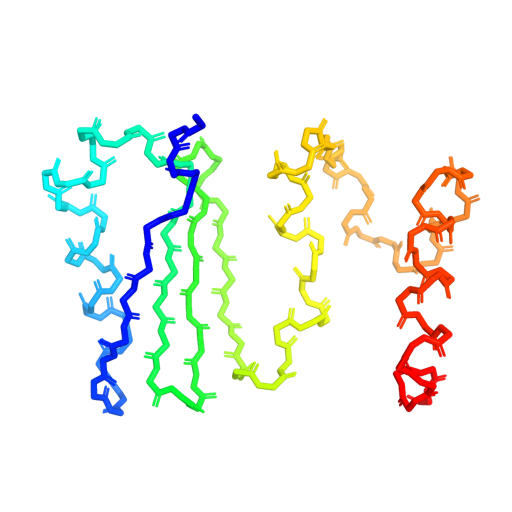 1.00 48.34 88 VAL A CA 1
ATOM 660 C C . VAL A 1 88 ? 20.056 9.524 -9.174 1.00 48.34 88 VAL A C 1
ATOM 662 O O . VAL A 1 88 ? 20.520 8.496 -8.683 1.00 48.34 88 VAL A O 1
ATOM 665 N N . ARG A 1 89 ? 20.888 10.438 -9.690 1.00 43.78 89 ARG A N 1
ATOM 666 C CA . ARG A 1 89 ? 22.348 10.267 -9.787 1.00 43.78 89 ARG A CA 1
ATOM 667 C C . ARG A 1 89 ? 23.105 10.514 -8.475 1.00 43.78 89 ARG A C 1
ATOM 669 O O . ARG A 1 89 ? 24.283 10.171 -8.394 1.00 43.78 89 ARG A O 1
ATOM 676 N N . ALA A 1 90 ? 22.464 11.042 -7.431 1.00 41.06 90 ALA A N 1
ATOM 677 C CA . ALA A 1 90 ? 23.166 11.544 -6.244 1.00 41.06 90 ALA A CA 1
ATOM 678 C C . ALA A 1 90 ? 23.128 10.652 -4.987 1.00 41.06 90 ALA A C 1
ATOM 680 O O . ALA A 1 90 ? 23.404 11.129 -3.886 1.00 41.06 90 ALA A O 1
ATOM 681 N N . THR A 1 91 ? 22.844 9.348 -5.069 1.00 45.84 91 THR A N 1
ATOM 682 C CA . THR A 1 91 ? 23.070 8.477 -3.898 1.00 45.84 91 THR A CA 1
ATOM 683 C C . THR A 1 91 ? 23.589 7.107 -4.311 1.00 45.84 91 THR A C 1
ATOM 685 O O . THR A 1 91 ? 22.835 6.199 -4.644 1.00 45.84 91 THR A O 1
ATOM 688 N N . SER A 1 92 ? 24.913 6.944 -4.234 1.00 49.69 92 SER A N 1
ATOM 689 C CA . SER A 1 92 ? 25.674 5.722 -4.558 1.00 49.69 92 SER A CA 1
ATOM 690 C C . SER A 1 92 ? 25.060 4.419 -3.998 1.00 49.69 92 SER A C 1
ATOM 692 O O . SER A 1 92 ? 25.115 3.375 -4.645 1.00 49.69 92 SER A O 1
ATOM 694 N N . ARG A 1 93 ? 24.387 4.476 -2.837 1.00 53.59 93 ARG A N 1
ATOM 695 C CA . ARG A 1 93 ? 23.673 3.331 -2.236 1.00 53.59 93 ARG A CA 1
ATOM 696 C C . ARG A 1 93 ? 22.356 2.964 -2.931 1.00 53.59 93 ARG A C 1
ATOM 698 O O . ARG A 1 93 ? 22.063 1.780 -3.044 1.00 53.59 93 ARG A O 1
ATOM 705 N N . LEU A 1 94 ? 21.589 3.951 -3.393 1.00 52.75 94 LEU A N 1
ATOM 706 C CA . LEU A 1 94 ? 20.360 3.738 -4.169 1.00 52.75 94 LEU A CA 1
ATOM 707 C C . LEU A 1 94 ? 20.689 3.258 -5.583 1.00 52.75 94 LEU A C 1
ATOM 709 O O . LEU A 1 94 ? 20.043 2.335 -6.057 1.00 52.75 94 LEU A O 1
ATOM 713 N N . ASN A 1 95 ? 21.754 3.786 -6.197 1.00 52.22 95 ASN A N 1
ATOM 714 C CA . ASN A 1 95 ? 22.229 3.300 -7.494 1.00 52.22 95 ASN A CA 1
ATOM 715 C C . ASN A 1 95 ? 22.641 1.823 -7.432 1.00 52.22 95 ASN A C 1
ATOM 717 O O . ASN A 1 95 ? 22.349 1.062 -8.341 1.00 52.22 95 ASN A O 1
ATOM 721 N N . LYS A 1 96 ? 23.266 1.384 -6.331 1.00 58.19 96 LYS A N 1
ATOM 722 C CA . LYS A 1 96 ? 23.607 -0.032 -6.156 1.00 58.19 96 LYS A CA 1
ATOM 723 C C . LYS A 1 96 ? 22.364 -0.924 -6.072 1.00 58.19 96 LYS A C 1
ATOM 725 O O . LYS A 1 96 ? 22.357 -1.980 -6.682 1.00 58.19 96 LYS A O 1
ATOM 730 N N . LEU A 1 97 ? 21.321 -0.494 -5.357 1.00 62.81 97 LEU A N 1
ATOM 731 C CA . LEU A 1 97 ? 20.052 -1.229 -5.287 1.00 62.81 97 LEU A CA 1
ATOM 732 C C . LEU A 1 97 ? 19.323 -1.240 -6.642 1.00 62.81 97 LEU A C 1
ATOM 734 O O . LEU A 1 97 ? 18.803 -2.272 -7.044 1.00 62.81 97 LEU A O 1
ATOM 738 N N . TYR A 1 98 ? 19.325 -0.107 -7.343 1.00 57.22 98 TYR A N 1
ATOM 739 C CA . TYR A 1 98 ? 18.738 0.055 -8.673 1.00 57.22 98 TYR A CA 1
ATOM 740 C C . TYR A 1 98 ? 19.430 -0.828 -9.721 1.00 57.22 98 TYR A C 1
ATOM 742 O O . TYR A 1 98 ? 18.760 -1.556 -10.442 1.00 57.22 98 TYR A O 1
ATOM 750 N N . VAL A 1 99 ? 20.767 -0.829 -9.755 1.00 61.62 99 VAL A N 1
ATOM 751 C CA . VAL A 1 99 ? 21.563 -1.681 -10.652 1.00 61.62 99 VAL A CA 1
ATOM 752 C C . VAL A 1 99 ? 21.360 -3.162 -10.341 1.00 61.62 99 VAL A C 1
ATOM 754 O O . VAL A 1 99 ? 21.250 -3.954 -11.269 1.00 61.62 99 VAL A O 1
ATOM 757 N N . GLU A 1 100 ? 21.271 -3.547 -9.066 1.00 67.56 100 GLU A N 1
ATOM 758 C CA . GLU A 1 100 ? 21.018 -4.946 -8.705 1.00 67.56 100 GLU A CA 1
ATOM 759 C C . GLU A 1 100 ? 19.620 -5.401 -9.155 1.00 67.56 100 GLU A C 1
ATOM 761 O O . GLU A 1 100 ? 19.473 -6.479 -9.720 1.00 67.56 100 GLU A O 1
ATOM 766 N N . LEU A 1 101 ? 18.603 -4.550 -8.980 1.00 59.09 101 LEU A N 1
ATOM 767 C CA . LEU A 1 101 ? 17.238 -4.820 -9.444 1.00 59.09 101 LEU A CA 1
ATOM 768 C C . LEU A 1 101 ? 17.139 -4.903 -10.975 1.00 59.09 101 LEU A C 1
ATOM 770 O O . LEU A 1 101 ? 16.411 -5.753 -11.480 1.00 59.09 101 LEU A O 1
ATOM 774 N N . LEU A 1 102 ? 17.887 -4.063 -11.697 1.00 58.28 102 LEU A N 1
ATOM 775 C CA . LEU A 1 102 ? 17.993 -4.082 -13.162 1.00 58.28 102 LEU A CA 1
ATOM 776 C C . LEU A 1 102 ? 18.770 -5.284 -13.700 1.00 58.28 102 LEU A C 1
ATOM 778 O O . LEU A 1 102 ? 18.416 -5.818 -14.744 1.00 58.28 102 LEU A O 1
ATOM 782 N N . ASN A 1 103 ? 19.818 -5.722 -13.003 1.00 62.25 103 ASN A N 1
ATOM 783 C CA . ASN A 1 103 ? 20.566 -6.919 -13.388 1.00 62.25 103 ASN A CA 1
ATOM 784 C C . ASN A 1 103 ? 19.703 -8.181 -13.274 1.00 62.25 103 ASN A C 1
ATOM 786 O O . ASN A 1 103 ? 19.813 -9.072 -14.111 1.00 62.25 103 ASN A O 1
ATOM 790 N N . GLU A 1 104 ? 18.843 -8.243 -12.257 1.00 64.31 104 GLU A N 1
ATOM 791 C CA . GLU A 1 104 ? 17.892 -9.343 -12.072 1.00 64.31 104 GLU A CA 1
ATOM 792 C C . GLU A 1 104 ? 16.672 -9.230 -13.006 1.00 64.31 104 GLU A C 1
ATOM 794 O O . GLU A 1 104 ? 16.026 -10.236 -13.288 1.00 64.31 104 GLU A O 1
ATOM 799 N N . ASN A 1 105 ? 16.361 -8.029 -13.513 1.00 51.59 105 ASN A N 1
ATOM 800 C CA . ASN A 1 105 ? 15.207 -7.771 -14.380 1.00 51.59 105 ASN A CA 1
ATOM 801 C C . ASN A 1 105 ? 15.602 -6.885 -15.579 1.00 51.59 105 ASN A C 1
ATOM 803 O O . ASN A 1 105 ? 15.284 -5.691 -15.613 1.00 51.59 105 ASN A O 1
ATOM 807 N N . PRO A 1 106 ? 16.304 -7.455 -16.576 1.00 59.66 106 PRO A N 1
ATOM 808 C CA . PRO A 1 106 ? 16.867 -6.699 -17.696 1.00 59.66 106 PRO A CA 1
ATOM 809 C C . PRO A 1 106 ? 15.815 -6.029 -18.595 1.00 59.66 106 PRO A C 1
ATOM 811 O O . PRO A 1 106 ? 16.127 -5.051 -19.271 1.00 59.66 106 PRO A O 1
ATOM 814 N N . ASP A 1 107 ? 14.566 -6.498 -18.564 1.00 62.00 107 ASP A N 1
ATOM 815 C CA . ASP A 1 107 ? 13.463 -5.945 -19.360 1.00 62.00 107 ASP A CA 1
ATOM 816 C C . ASP A 1 107 ? 12.925 -4.606 -18.816 1.00 62.00 107 ASP A C 1
ATOM 818 O O . ASP A 1 107 ? 12.151 -3.932 -19.488 1.00 62.00 107 ASP A O 1
ATOM 822 N N . TRP A 1 108 ? 13.333 -4.184 -17.613 1.00 59.06 108 TRP A N 1
ATOM 823 C CA . TRP A 1 108 ? 12.890 -2.924 -16.991 1.00 59.06 108 TRP A CA 1
ATOM 824 C C . TRP A 1 108 ? 13.661 -1.692 -17.480 1.00 59.06 108 TRP A C 1
ATOM 826 O O . TRP A 1 108 ? 13.328 -0.566 -17.118 1.00 59.06 108 TRP A O 1
ATOM 836 N N . ALA A 1 109 ? 14.719 -1.896 -18.269 1.00 51.56 109 ALA A N 1
ATOM 837 C CA . ALA A 1 109 ? 15.564 -0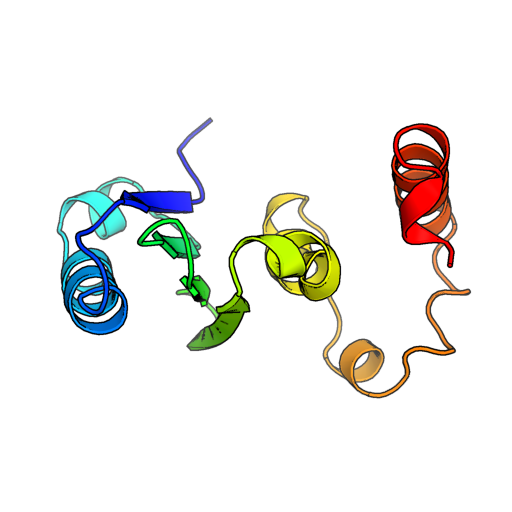.830 -18.802 1.00 51.56 109 ALA A CA 1
ATOM 838 C C . ALA A 1 109 ? 15.079 -0.260 -20.148 1.00 51.56 109 ALA A C 1
ATOM 840 O O . ALA A 1 109 ? 15.760 0.614 -20.695 1.00 51.56 109 ALA A O 1
ATOM 841 N N . SER A 1 110 ? 13.988 -0.794 -20.712 1.00 50.06 110 SER A N 1
ATOM 842 C CA . SER A 1 110 ? 13.542 -0.497 -22.079 1.00 50.06 110 SER A CA 1
ATOM 843 C C . SER A 1 110 ? 12.348 0.442 -22.159 1.00 50.06 110 SER A C 1
ATOM 845 O O . SER A 1 110 ? 11.551 0.508 -21.203 1.00 50.06 110 SER A O 1
#

Foldseek 3Di:
DQAQEDEDEDAPPCFVVVQVVCLPDPVCVVSVHQKYWYDPQFKIKMAGPVPRDIDIDTPVCVVVVCVVCVVVVVDDDPPVVPPDPPPPPPDPVVVVVVVVVCVVPVVVVD

Sequence (110 aa):
MRNNIHIAACEPGTVGETLKALRTSSATTKAKAKFILVTDGQTLEAEELITGETITCDYPDLPNHFGFLLPLAGISTIKEIKDNPIDVRATSRLNKLYVELLNENPDWAS

pLDDT: mean 76.48, std 18.94, range [36.66, 97.38]